Protein AF-A0A3D4P4Z3-F1 (afdb_monomer_lite)

Foldseek 3Di:
DDDDDDDDPVPPPDDDDDDDDDDPPDPPPPPPPPPPVQAPFAEEEQADDPVGDQVVVCVVCCVPQCVPVNGGYDYDVDLVCVDPVNVVNYNYYHYHDPPPDHD

Radius of gyration: 25.07 Å; chains: 1; bounding box: 40×59×71 Å

pLDDT: mean 77.58, std 20.08, range [39.75, 98.31]

Structure (mmCIF, N/CA/C/O backbone):
data_AF-A0A3D4P4Z3-F1
#
_entry.id   AF-A0A3D4P4Z3-F1
#
loop_
_atom_site.group_PDB
_atom_site.id
_atom_site.type_symbol
_atom_site.label_atom_id
_atom_site.label_alt_id
_atom_site.label_comp_id
_atom_site.label_asym_id
_atom_site.label_entity_id
_atom_site.label_seq_id
_atom_site.pdbx_PDB_ins_code
_atom_site.Cartn_x
_atom_site.Cartn_y
_atom_site.Cartn_z
_atom_site.occupancy
_atom_site.B_iso_or_equiv
_atom_site.auth_seq_id
_atom_site.auth_comp_id
_atom_site.auth_asym_id
_atom_site.auth_atom_id
_atom_site.pdbx_PDB_model_num
ATOM 1 N N . MET A 1 1 ? 9.304 45.162 57.310 1.00 39.75 1 MET A N 1
ATOM 2 C CA . MET A 1 1 ? 9.032 45.404 55.873 1.00 39.75 1 MET A CA 1
ATOM 3 C C . MET A 1 1 ? 8.511 44.101 55.272 1.00 39.75 1 MET A C 1
ATOM 5 O O . MET A 1 1 ? 9.240 43.120 55.312 1.00 39.75 1 MET A O 1
ATOM 9 N N . LYS A 1 2 ? 7.239 44.025 54.849 1.00 40.19 2 LYS A N 1
ATOM 10 C CA . LYS A 1 2 ? 6.624 42.785 54.327 1.00 40.19 2 LYS A CA 1
ATOM 11 C C . LYS A 1 2 ? 6.588 42.834 52.792 1.00 40.19 2 LYS A C 1
ATOM 13 O O . LYS A 1 2 ? 6.057 43.782 52.230 1.00 40.19 2 LYS A O 1
ATOM 18 N N . ASN A 1 3 ? 7.177 41.829 52.147 1.00 49.91 3 ASN A N 1
ATOM 19 C CA . ASN A 1 3 ? 7.231 41.639 50.692 1.00 49.91 3 ASN A CA 1
ATOM 20 C C . ASN A 1 3 ? 5.875 41.090 50.178 1.00 49.91 3 ASN A C 1
ATOM 22 O O . ASN A 1 3 ? 5.354 40.173 50.820 1.00 49.91 3 ASN A O 1
ATOM 26 N N . PRO A 1 4 ? 5.273 41.582 49.074 1.00 53.88 4 PRO A N 1
ATOM 27 C CA . PRO A 1 4 ? 4.018 41.021 48.572 1.00 53.88 4 PRO A CA 1
ATOM 28 C C . PRO A 1 4 ? 4.230 39.663 47.884 1.00 53.88 4 PRO A C 1
ATOM 30 O O . PRO A 1 4 ? 5.190 39.447 47.143 1.00 53.88 4 PRO A O 1
ATOM 33 N N . ALA A 1 5 ? 3.311 38.730 48.144 1.00 58.81 5 ALA A N 1
ATOM 34 C CA . ALA A 1 5 ? 3.350 37.368 47.627 1.00 58.81 5 ALA A CA 1
ATOM 35 C C . ALA A 1 5 ? 3.232 37.335 46.092 1.00 58.81 5 ALA A C 1
ATOM 37 O O . ALA A 1 5 ? 2.306 37.876 45.490 1.00 58.81 5 ALA A O 1
ATOM 38 N N . ARG A 1 6 ? 4.190 36.654 45.463 1.00 55.09 6 ARG A N 1
ATOM 39 C CA . ARG A 1 6 ? 4.317 36.465 44.016 1.00 55.09 6 ARG A CA 1
ATOM 40 C C . ARG A 1 6 ? 3.260 35.458 43.541 1.00 55.09 6 ARG A C 1
ATOM 42 O O . ARG A 1 6 ? 3.366 34.268 43.828 1.00 55.09 6 ARG A O 1
ATOM 49 N N . ILE A 1 7 ? 2.234 35.922 42.827 1.00 61.16 7 ILE A N 1
ATOM 50 C CA . ILE A 1 7 ? 1.176 35.063 42.271 1.00 61.16 7 ILE A CA 1
ATOM 51 C C . ILE A 1 7 ? 1.787 34.126 41.218 1.00 61.16 7 ILE A C 1
ATOM 53 O O . ILE A 1 7 ? 2.203 34.548 40.139 1.00 61.16 7 ILE A O 1
ATOM 57 N N . SER A 1 8 ? 1.857 32.835 41.545 1.00 59.38 8 SER A N 1
ATOM 58 C CA . SER A 1 8 ? 2.313 31.785 40.634 1.00 59.38 8 SER A CA 1
ATOM 59 C C . SER A 1 8 ? 1.166 31.340 39.727 1.00 59.38 8 SER A C 1
ATOM 61 O O . SER A 1 8 ? 0.145 30.829 40.190 1.00 59.38 8 SER A O 1
ATOM 63 N N . ARG A 1 9 ? 1.361 31.473 38.409 1.00 57.38 9 ARG A N 1
ATOM 64 C CA . ARG A 1 9 ? 0.414 31.103 37.335 1.00 57.38 9 ARG A CA 1
ATOM 65 C C . ARG A 1 9 ? 0.058 29.604 37.284 1.00 57.38 9 ARG A C 1
ATOM 67 O O . ARG A 1 9 ? -0.744 29.191 36.457 1.00 57.38 9 ARG A O 1
ATOM 74 N N . ARG A 1 10 ? 0.628 28.781 38.170 1.00 52.38 10 ARG A N 1
ATOM 75 C CA . ARG A 1 10 ? 0.448 27.321 38.215 1.00 52.38 10 ARG A CA 1
ATOM 76 C C . ARG A 1 10 ? -0.803 26.864 38.991 1.00 52.38 10 ARG A C 1
ATOM 78 O O . ARG A 1 10 ? -1.139 25.689 38.942 1.00 52.38 10 ARG A O 1
ATOM 85 N N . SER A 1 11 ? -1.517 27.763 39.675 1.00 49.19 11 SER A N 1
ATOM 86 C CA . SER A 1 11 ? -2.702 27.399 40.480 1.00 49.19 11 SER A CA 1
ATOM 87 C C . SER A 1 11 ? -4.036 27.401 39.703 1.00 49.19 11 SER A C 1
ATOM 89 O O . SER A 1 11 ? -5.041 26.892 40.191 1.00 49.19 11 SER A O 1
ATOM 91 N N . ALA A 1 12 ? -4.076 27.933 38.476 1.00 52.34 12 ALA A N 1
ATOM 92 C CA . ALA A 1 12 ? -5.339 28.205 37.777 1.00 52.34 12 ALA A CA 1
ATOM 93 C C . ALA A 1 12 ? -5.975 27.010 37.027 1.00 52.34 12 ALA A C 1
ATOM 95 O O . ALA A 1 12 ? -7.076 27.155 36.512 1.00 52.34 12 ALA A O 1
ATOM 96 N N . VAL A 1 13 ? -5.343 25.828 36.962 1.00 54.53 13 VAL A N 1
ATOM 97 C CA . VAL A 1 13 ? -5.810 24.726 36.078 1.00 54.53 13 VAL A CA 1
ATOM 98 C C . VAL A 1 13 ? -6.382 23.516 36.838 1.00 54.53 13 VAL A C 1
ATOM 100 O O . VAL A 1 13 ? -6.615 22.466 36.254 1.00 54.53 13 VAL A O 1
ATOM 103 N N . ARG A 1 14 ? -6.670 23.614 38.146 1.00 50.91 14 ARG A N 1
ATOM 104 C CA . ARG A 1 14 ? -7.157 22.444 38.917 1.00 50.91 14 ARG A CA 1
ATOM 105 C C . ARG A 1 14 ? -8.666 22.384 39.189 1.00 50.91 14 ARG A C 1
ATOM 107 O O . ARG A 1 14 ? -9.096 21.487 39.906 1.00 50.91 14 ARG A O 1
ATOM 114 N N . ARG A 1 15 ? -9.505 23.276 38.655 1.00 52.03 15 ARG A N 1
ATOM 115 C CA . ARG A 1 15 ? -10.954 23.221 38.936 1.00 52.03 15 ARG A CA 1
ATOM 116 C C . ARG A 1 15 ? -11.822 23.667 37.764 1.00 52.03 15 ARG A C 1
ATOM 118 O O . ARG A 1 15 ? -12.295 24.794 37.754 1.00 52.03 15 ARG A O 1
ATOM 125 N N . ILE A 1 16 ? -12.097 22.746 36.843 1.00 58.41 16 ILE A N 1
ATOM 126 C CA . ILE A 1 16 ? -13.389 22.695 36.145 1.00 58.41 16 ILE A CA 1
ATOM 127 C C . ILE A 1 16 ? -13.861 21.244 36.243 1.00 58.41 16 ILE A C 1
ATOM 129 O O . ILE A 1 16 ? -13.370 20.358 35.549 1.00 58.41 16 ILE A O 1
ATOM 133 N N . GLY A 1 17 ? -14.720 21.006 37.231 1.00 49.19 17 GLY A N 1
ATOM 134 C CA . GLY A 1 17 ? -15.353 19.724 37.493 1.00 49.19 17 GLY A CA 1
ATOM 135 C C . GLY A 1 17 ? -16.645 19.555 36.695 1.00 49.19 17 GLY A C 1
ATOM 136 O O . GLY A 1 17 ? -17.411 20.497 36.531 1.00 49.19 17 GLY A O 1
ATOM 137 N N . SER A 1 18 ? -16.852 18.327 36.221 1.00 60.16 18 SER A N 1
ATOM 138 C CA . SER A 1 18 ? -18.062 17.518 36.432 1.00 60.16 18 SER A CA 1
ATOM 139 C C . SER A 1 18 ? -19.408 18.243 36.599 1.00 60.16 18 SER A C 1
ATOM 141 O O . SER A 1 18 ? -19.781 18.538 37.732 1.00 60.16 18 SER A O 1
ATOM 143 N N . ILE A 1 19 ? -20.185 18.371 35.511 1.00 59.47 19 ILE A N 1
ATOM 144 C CA . ILE A 1 19 ? -21.665 18.351 35.502 1.00 59.47 19 ILE A CA 1
ATOM 145 C C . ILE A 1 19 ? -22.131 17.758 34.156 1.00 59.47 19 ILE A C 1
ATOM 147 O O . ILE A 1 19 ? -21.743 18.268 33.110 1.00 59.47 19 ILE A O 1
ATOM 151 N N . GLY A 1 20 ? -22.968 16.710 34.176 1.00 46.00 20 GLY A N 1
ATOM 152 C CA . GLY A 1 20 ? -23.732 16.265 32.998 1.00 46.00 20 GLY A CA 1
ATOM 153 C C . GLY A 1 20 ? -23.992 14.758 32.926 1.00 46.00 20 GLY A C 1
ATOM 154 O O . GLY A 1 20 ? -23.292 14.041 32.221 1.00 46.00 20 GLY A O 1
ATOM 155 N N . ALA A 1 21 ? -24.997 14.278 33.660 1.00 53.09 21 ALA A N 1
ATOM 156 C CA . ALA A 1 21 ? -25.510 12.914 33.575 1.00 53.09 21 ALA A CA 1
ATOM 157 C C . ALA A 1 21 ? -26.319 12.675 32.280 1.00 53.09 21 ALA A C 1
ATOM 159 O O . ALA A 1 21 ? -26.925 13.595 31.744 1.00 53.09 21 ALA A O 1
ATOM 160 N N . ALA A 1 22 ? -26.387 11.403 31.873 1.00 50.53 22 ALA A N 1
ATOM 161 C CA . ALA A 1 22 ? -27.382 10.811 30.972 1.00 50.53 22 ALA A CA 1
ATOM 162 C C . ALA A 1 22 ? -27.393 11.268 29.499 1.00 50.53 22 ALA A C 1
ATOM 164 O O . ALA A 1 22 ? -28.196 12.085 29.065 1.00 50.53 22 ALA A O 1
ATOM 165 N N . SER A 1 23 ? -26.603 10.572 28.682 1.00 48.38 23 SER A N 1
ATOM 166 C CA . SER A 1 23 ? -27.037 10.119 27.355 1.00 48.38 23 SER A CA 1
ATOM 167 C C . SER A 1 23 ? -26.302 8.824 27.031 1.00 48.38 23 SER A C 1
ATOM 169 O O . SER A 1 23 ? -25.340 8.798 26.275 1.00 48.38 23 SER A O 1
ATOM 171 N N . ALA A 1 24 ? -26.768 7.724 27.622 1.00 51.56 24 ALA A N 1
ATOM 172 C CA . ALA A 1 24 ? -26.516 6.382 27.107 1.00 51.56 24 ALA A CA 1
ATOM 173 C C . ALA A 1 24 ? -27.375 6.133 25.847 1.00 51.56 24 ALA A C 1
ATOM 175 O O . ALA A 1 24 ? -28.069 5.126 25.748 1.00 51.56 24 ALA A O 1
ATOM 176 N N . LEU A 1 25 ? -27.360 7.067 24.888 1.00 49.50 25 LEU A N 1
ATOM 177 C CA . LEU A 1 25 ? -27.766 6.767 23.523 1.00 49.50 25 LEU A CA 1
ATOM 178 C C . LEU A 1 25 ? -26.511 6.257 22.841 1.00 49.50 25 LEU A C 1
ATOM 180 O O . LEU A 1 25 ? -25.603 7.030 22.538 1.00 49.50 25 LEU A O 1
ATOM 184 N N . GLY A 1 26 ? -26.456 4.936 22.681 1.00 49.22 26 GLY A N 1
ATOM 185 C CA . GLY A 1 26 ? -25.424 4.269 21.916 1.00 49.22 26 GLY A CA 1
ATOM 186 C C . GLY A 1 26 ? -25.166 5.038 20.631 1.00 49.22 26 GLY A C 1
ATOM 187 O O . GLY A 1 26 ? -26.039 5.158 19.771 1.00 49.22 26 GLY A O 1
ATOM 188 N N . THR A 1 27 ? -23.950 5.555 20.501 1.00 49.88 27 THR A N 1
ATOM 189 C CA . THR A 1 27 ? -23.370 5.799 19.196 1.00 49.88 27 THR A CA 1
ATOM 190 C C . THR A 1 27 ? -23.319 4.439 18.521 1.00 49.88 27 THR A C 1
ATOM 192 O O . THR A 1 27 ? -22.395 3.650 18.710 1.00 49.88 27 THR A O 1
ATOM 195 N N . ILE A 1 28 ? -24.379 4.134 17.771 1.00 56.06 28 ILE A N 1
ATOM 196 C CA . ILE A 1 28 ? -24.359 3.127 16.726 1.00 56.06 28 ILE A CA 1
ATOM 197 C C . ILE A 1 28 ? -23.275 3.620 15.773 1.00 56.06 28 ILE A C 1
ATOM 199 O O . ILE A 1 28 ? -23.522 4.421 14.874 1.00 56.06 28 ILE A O 1
ATOM 203 N N . LEU A 1 29 ? -22.034 3.196 16.019 1.00 57.88 29 LEU A N 1
ATOM 204 C CA . LEU A 1 29 ? -21.044 3.122 14.964 1.00 57.88 29 LEU A CA 1
ATOM 205 C C . LEU A 1 29 ? -21.750 2.344 13.852 1.00 57.88 29 LEU A C 1
ATOM 207 O O . LEU A 1 29 ? -22.273 1.265 14.151 1.00 57.88 29 LEU A O 1
ATOM 211 N N . PRO A 1 30 ? -21.858 2.877 12.622 1.00 49.59 30 PRO A N 1
ATOM 212 C CA . PRO A 1 30 ? -22.459 2.119 11.542 1.00 49.5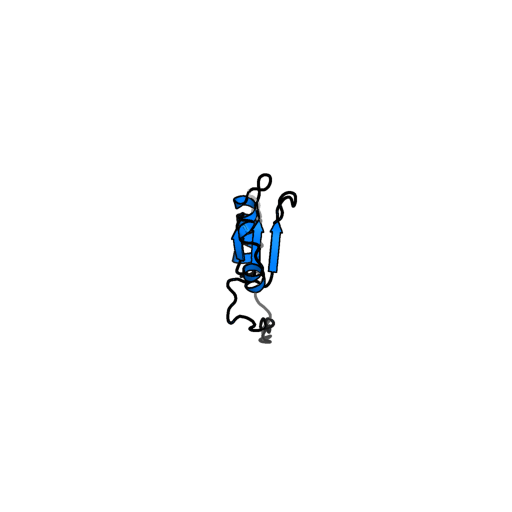9 30 PRO A CA 1
ATOM 213 C C . PRO A 1 30 ? -21.736 0.779 11.504 1.00 49.59 30 PRO A C 1
ATOM 215 O O . PRO A 1 30 ? -20.513 0.723 11.345 1.00 49.59 30 PRO A O 1
ATOM 218 N N . SER A 1 31 ? -22.486 -0.293 11.752 1.00 54.56 31 SER A N 1
ATOM 219 C CA . SER A 1 31 ? -21.990 -1.649 11.644 1.00 54.56 31 SER A CA 1
ATOM 220 C C . SER A 1 31 ? -21.522 -1.794 10.206 1.00 54.56 31 SER A C 1
ATOM 222 O O . SER A 1 31 ? -22.309 -1.828 9.260 1.00 54.56 31 SER A O 1
ATOM 224 N N . ARG A 1 32 ? -20.197 -1.750 10.031 1.00 60.69 32 ARG A N 1
ATOM 225 C CA . ARG A 1 32 ? -19.541 -1.894 8.736 1.00 60.69 32 ARG A CA 1
ATOM 226 C C . ARG A 1 32 ? -20.110 -3.181 8.140 1.00 60.69 32 ARG A C 1
ATOM 228 O O . ARG A 1 32 ? -19.995 -4.215 8.800 1.00 60.69 32 ARG A O 1
ATOM 235 N N . PRO A 1 33 ? -20.760 -3.138 6.960 1.00 52.50 33 PRO A N 1
ATOM 236 C CA . PRO A 1 33 ? -21.427 -4.312 6.427 1.00 52.50 33 PRO A CA 1
ATOM 237 C C . PRO A 1 33 ? -20.407 -5.440 6.392 1.00 52.50 33 PRO A C 1
ATOM 239 O O . PRO A 1 33 ? -19.289 -5.249 5.890 1.00 52.50 33 PRO A O 1
ATOM 242 N N . ALA A 1 34 ? -20.783 -6.572 6.985 1.00 54.66 34 ALA A N 1
ATOM 243 C CA . ALA A 1 34 ? -19.983 -7.781 7.099 1.00 54.66 34 ALA A CA 1
ATOM 244 C C . ALA A 1 34 ? -19.811 -8.447 5.724 1.00 54.66 34 ALA A C 1
ATOM 246 O O . ALA A 1 34 ? -20.135 -9.605 5.515 1.00 54.66 34 ALA A O 1
ATOM 247 N N . ALA A 1 35 ? -19.268 -7.717 4.758 1.00 55.88 35 ALA A N 1
ATOM 248 C CA . ALA A 1 35 ? -18.633 -8.296 3.594 1.00 55.88 35 A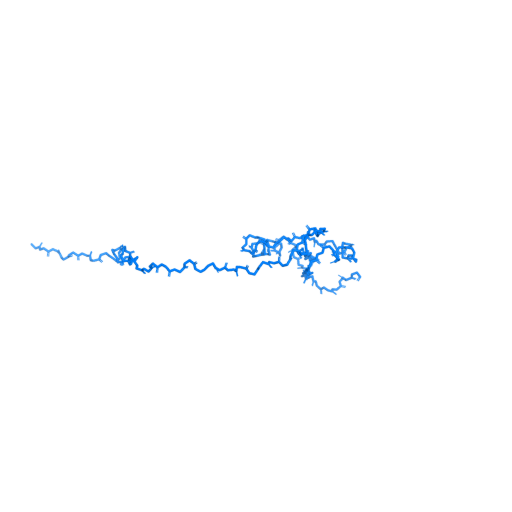LA A CA 1
ATOM 249 C C . ALA A 1 35 ? -17.181 -8.594 3.998 1.00 55.88 35 ALA A C 1
ATOM 251 O O . ALA A 1 35 ? -16.263 -7.868 3.629 1.00 55.88 35 ALA A O 1
ATOM 252 N N . ALA A 1 36 ? -16.957 -9.568 4.875 1.00 53.28 36 ALA A N 1
ATOM 253 C CA . ALA A 1 36 ? -15.613 -9.863 5.388 1.00 53.28 36 ALA A CA 1
ATOM 254 C C . ALA A 1 36 ? -15.264 -11.353 5.383 1.00 53.28 36 ALA A C 1
ATOM 256 O O . ALA A 1 36 ? -14.140 -11.711 5.718 1.00 53.28 36 ALA A O 1
ATOM 257 N N . ALA A 1 37 ? -16.173 -12.225 4.949 1.00 51.59 37 ALA A N 1
ATOM 258 C CA . ALA A 1 37 ? -15.819 -13.615 4.715 1.00 51.59 37 ALA A CA 1
ATOM 259 C C . ALA A 1 37 ? -14.969 -13.700 3.430 1.00 51.59 37 ALA A C 1
ATOM 261 O O . ALA A 1 37 ? -15.505 -13.681 2.325 1.00 51.59 37 ALA A O 1
ATOM 262 N N . GLY A 1 38 ? -13.637 -13.710 3.584 1.00 60.91 38 GLY A N 1
ATOM 263 C CA . GLY A 1 38 ? -12.672 -14.004 2.513 1.00 60.91 38 GLY A CA 1
ATOM 264 C C . GLY A 1 38 ? -11.734 -12.873 2.062 1.00 60.91 38 GLY A C 1
ATOM 265 O O . GLY A 1 38 ? -10.969 -13.085 1.124 1.00 60.91 38 GLY A O 1
ATOM 266 N N . ARG A 1 39 ? -11.750 -11.683 2.682 1.00 70.88 39 ARG A N 1
ATOM 267 C CA . ARG A 1 39 ? -10.826 -10.582 2.318 1.00 70.88 39 ARG A CA 1
ATOM 268 C C . ARG A 1 39 ? -9.523 -10.648 3.113 1.00 70.88 39 ARG A C 1
ATOM 270 O O . ARG A 1 39 ? -9.556 -10.928 4.306 1.00 70.88 39 ARG A O 1
ATOM 277 N N . LYS A 1 40 ? -8.390 -10.376 2.450 1.00 75.62 40 LYS A N 1
ATOM 278 C CA . LYS A 1 40 ? -7.046 -10.445 3.061 1.00 75.62 40 LYS A CA 1
ATOM 279 C C . LYS A 1 40 ? -6.741 -9.227 3.936 1.00 75.62 40 LYS A C 1
ATOM 281 O O . LYS A 1 40 ? -6.212 -9.385 5.029 1.00 75.62 40 LYS A O 1
ATOM 286 N N . SER A 1 41 ? -7.083 -8.031 3.464 1.00 84.50 41 SER A N 1
ATOM 287 C CA . SER A 1 41 ? -7.062 -6.789 4.241 1.00 84.50 41 SER A CA 1
ATOM 288 C C . SER A 1 41 ? -8.015 -5.763 3.613 1.00 84.50 41 SER A C 1
ATOM 290 O O . SER A 1 41 ? -8.591 -5.993 2.544 1.00 84.50 41 SER A O 1
ATOM 292 N N . ASP A 1 42 ? -8.249 -4.641 4.288 1.00 92.44 42 ASP A N 1
ATOM 293 C CA . ASP A 1 42 ? -9.162 -3.605 3.812 1.00 92.44 42 ASP A CA 1
ATOM 294 C C . ASP A 1 42 ? -8.584 -2.843 2.617 1.00 92.44 42 ASP A C 1
ATOM 296 O O . ASP A 1 42 ? -9.332 -2.525 1.688 1.00 92.44 42 ASP A O 1
ATOM 300 N N . ALA A 1 43 ? -7.275 -2.581 2.622 1.00 96.56 43 ALA A N 1
ATOM 301 C CA . ALA A 1 43 ? -6.596 -1.824 1.579 1.00 96.56 43 ALA A CA 1
ATOM 302 C C . ALA A 1 43 ? -5.321 -2.511 1.076 1.00 96.56 43 ALA A C 1
ATOM 304 O O . ALA A 1 43 ? -4.520 -3.026 1.853 1.00 96.56 43 ALA A O 1
ATOM 305 N N . PHE A 1 44 ? -5.102 -2.447 -0.233 1.00 97.31 44 PHE A N 1
ATOM 306 C CA . PHE A 1 44 ? -3.836 -2.781 -0.872 1.00 97.31 44 PHE A CA 1
ATOM 307 C C . PHE A 1 44 ? -3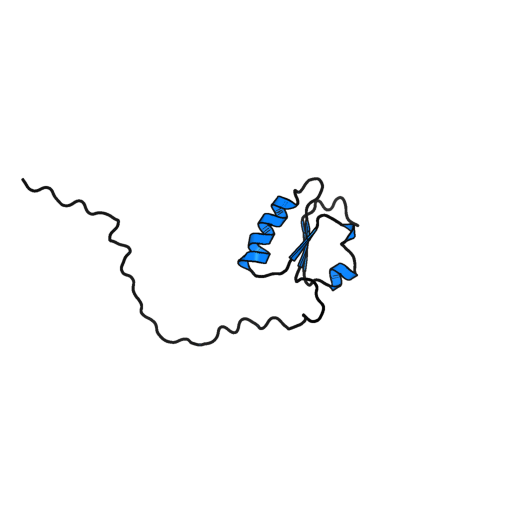.120 -1.481 -1.236 1.00 97.31 44 PHE A C 1
ATOM 309 O O . PHE A 1 44 ? -3.655 -0.670 -1.991 1.00 97.31 44 PHE A O 1
ATOM 316 N N . ALA A 1 45 ? -1.938 -1.265 -0.669 1.00 96.81 45 ALA A N 1
ATOM 317 C CA . ALA A 1 45 ? -1.131 -0.073 -0.869 1.00 96.81 45 ALA A CA 1
ATOM 318 C C . ALA A 1 45 ? 0.123 -0.429 -1.673 1.00 96.81 45 ALA A C 1
ATOM 320 O O . ALA A 1 45 ? 1.105 -0.921 -1.112 1.00 96.81 45 ALA A O 1
ATOM 321 N N . LEU A 1 46 ? 0.067 -0.165 -2.980 1.00 95.50 46 LEU A N 1
ATOM 322 C CA . LEU A 1 46 ? 1.233 -0.193 -3.855 1.00 95.50 46 LEU A CA 1
ATOM 323 C C . LEU A 1 46 ? 1.885 1.190 -3.784 1.00 95.50 46 LEU A C 1
ATOM 325 O O . LEU A 1 46 ? 1.351 2.178 -4.291 1.00 95.50 46 LEU A O 1
ATOM 329 N N . VAL A 1 47 ? 2.981 1.274 -3.040 1.00 95.69 47 VAL A N 1
ATOM 330 C CA . VAL A 1 47 ? 3.626 2.542 -2.697 1.00 95.69 47 VAL A CA 1
ATOM 331 C C . VAL A 1 47 ? 5.127 2.437 -2.851 1.00 95.69 47 VAL A C 1
ATOM 333 O O . VAL A 1 47 ? 5.712 1.385 -2.610 1.00 95.69 47 VAL A O 1
ATOM 336 N N . GLY A 1 48 ? 5.750 3.563 -3.164 1.00 92.94 48 GLY A N 1
ATOM 337 C CA . GLY A 1 48 ? 7.184 3.625 -3.376 1.00 92.94 48 GLY A CA 1
ATOM 338 C C . GLY A 1 48 ? 7.596 3.141 -4.764 1.00 92.94 48 GLY A C 1
ATOM 339 O O . GLY A 1 48 ? 6.907 2.361 -5.416 1.00 92.94 48 GLY A O 1
ATOM 340 N N . ASP A 1 49 ? 8.729 3.662 -5.213 1.00 90.50 49 ASP A N 1
ATOM 341 C CA . ASP A 1 49 ? 9.368 3.379 -6.495 1.00 90.50 49 ASP A CA 1
ATOM 342 C C . ASP A 1 49 ? 10.814 3.922 -6.448 1.00 90.50 49 ASP A C 1
ATOM 344 O O . ASP A 1 49 ? 11.389 4.118 -5.375 1.00 90.50 49 ASP A O 1
ATOM 348 N N . ARG A 1 50 ? 11.427 4.176 -7.608 1.00 89.44 50 ARG A N 1
ATOM 349 C CA . ARG A 1 50 ? 12.780 4.741 -7.706 1.00 89.44 50 ARG A CA 1
ATOM 350 C C . ARG A 1 50 ? 12.904 6.165 -7.133 1.00 89.44 50 ARG A C 1
ATOM 352 O O . ARG A 1 50 ? 13.998 6.553 -6.726 1.00 89.44 50 ARG A O 1
ATOM 359 N N . PHE A 1 51 ? 11.831 6.945 -7.133 1.00 91.38 51 PHE A N 1
ATOM 360 C CA . PHE A 1 51 ? 11.780 8.343 -6.699 1.00 91.38 51 PHE A CA 1
ATOM 361 C C . PHE A 1 51 ? 11.115 8.520 -5.328 1.00 91.38 51 PHE A C 1
ATOM 363 O O . PHE A 1 51 ? 11.407 9.483 -4.619 1.00 91.38 51 PHE A O 1
ATOM 370 N N . HIS A 1 52 ? 10.259 7.585 -4.927 1.00 91.62 52 HIS A N 1
ATOM 371 C CA . HIS A 1 52 ? 9.476 7.635 -3.703 1.00 91.62 52 HIS A CA 1
ATOM 372 C C . HIS A 1 52 ? 9.917 6.537 -2.733 1.00 91.62 52 HIS A C 1
ATOM 374 O O . HIS A 1 52 ? 9.780 5.345 -2.999 1.00 91.62 52 HIS A O 1
ATOM 380 N N . ASN A 1 53 ? 10.421 6.931 -1.562 1.00 94.25 53 ASN A N 1
ATOM 381 C CA . ASN A 1 53 ? 10.879 5.974 -0.559 1.00 94.25 53 ASN A CA 1
ATOM 382 C C . ASN A 1 53 ? 9.691 5.232 0.087 1.00 94.25 53 ASN A C 1
ATOM 384 O O . ASN A 1 53 ? 8.851 5.840 0.759 1.00 94.25 53 ASN A O 1
ATOM 388 N N . PHE A 1 54 ? 9.679 3.907 -0.075 1.00 95.75 54 PHE A N 1
ATOM 389 C CA . PHE A 1 54 ? 8.684 3.001 0.499 1.00 95.75 54 PHE A CA 1
ATOM 390 C C . PHE A 1 54 ? 8.496 3.185 2.011 1.00 95.75 54 PHE A C 1
ATOM 392 O O . PHE A 1 54 ? 7.364 3.316 2.479 1.00 95.75 54 PHE A O 1
ATOM 399 N N . ASP A 1 55 ? 9.581 3.222 2.787 1.00 97.31 55 ASP A N 1
ATOM 400 C CA . ASP A 1 55 ? 9.510 3.222 4.250 1.00 97.31 55 ASP A CA 1
ATOM 401 C C . ASP A 1 55 ? 8.931 4.518 4.803 1.00 97.31 55 ASP A C 1
ATOM 403 O O . ASP A 1 55 ? 8.178 4.490 5.781 1.00 97.31 55 ASP A O 1
ATOM 407 N N . TYR A 1 56 ? 9.224 5.650 4.162 1.00 96.00 56 TYR A N 1
ATOM 408 C CA . TYR A 1 56 ? 8.635 6.932 4.536 1.00 96.00 56 TYR A CA 1
ATOM 409 C C . TYR A 1 56 ? 7.110 6.907 4.357 1.00 96.00 56 TYR A C 1
ATOM 411 O O . TYR A 1 56 ? 6.367 7.195 5.301 1.00 96.00 56 TYR A O 1
ATOM 419 N N . ILE A 1 57 ? 6.640 6.484 3.178 1.00 96.88 57 ILE A N 1
ATOM 420 C CA . ILE A 1 57 ? 5.207 6.417 2.861 1.00 96.88 57 ILE A CA 1
ATOM 421 C C . ILE A 1 57 ? 4.500 5.411 3.773 1.00 96.88 57 ILE A C 1
ATOM 423 O O . ILE A 1 57 ? 3.484 5.730 4.396 1.00 96.88 57 ILE A O 1
ATOM 427 N N . ARG A 1 58 ? 5.064 4.207 3.909 1.00 97.75 58 ARG A N 1
ATOM 428 C CA . ARG A 1 58 ? 4.539 3.158 4.786 1.00 97.75 58 ARG A CA 1
ATOM 429 C C . ARG A 1 58 ? 4.454 3.632 6.232 1.00 97.75 58 ARG A C 1
ATOM 431 O O . ARG A 1 58 ? 3.447 3.373 6.879 1.00 97.75 58 ARG A O 1
ATOM 438 N N . THR A 1 59 ? 5.462 4.334 6.748 1.00 98.31 59 THR A N 1
ATOM 439 C CA . THR A 1 59 ? 5.460 4.829 8.135 1.00 98.31 59 THR A CA 1
ATOM 440 C C . THR A 1 59 ? 4.322 5.818 8.377 1.00 98.31 59 THR A C 1
ATOM 442 O O . THR A 1 59 ? 3.582 5.675 9.357 1.00 98.31 59 THR A O 1
ATOM 445 N N . ALA A 1 60 ? 4.142 6.786 7.474 1.00 97.50 60 ALA A N 1
ATOM 446 C CA . ALA A 1 60 ? 3.077 7.780 7.576 1.00 97.50 60 ALA A CA 1
ATOM 447 C C . ALA A 1 60 ? 1.684 7.133 7.493 1.00 97.50 60 ALA A C 1
ATOM 449 O O . ALA A 1 60 ? 0.848 7.343 8.374 1.00 97.50 60 ALA A O 1
ATOM 450 N N . LEU A 1 61 ? 1.456 6.278 6.490 1.00 97.75 61 LEU A N 1
ATOM 451 C CA . LEU A 1 61 ? 0.178 5.587 6.306 1.00 97.75 61 LEU A CA 1
ATOM 452 C C . LEU A 1 61 ? -0.108 4.570 7.413 1.00 97.75 61 LEU A C 1
ATOM 454 O O . LEU A 1 61 ? -1.248 4.422 7.838 1.00 97.75 61 LEU A O 1
ATOM 458 N N . HIS A 1 62 ? 0.908 3.888 7.938 1.00 97.81 62 HIS A N 1
ATOM 459 C CA . HIS A 1 62 ? 0.728 2.979 9.065 1.00 97.81 62 HIS A CA 1
ATOM 460 C C . HIS A 1 62 ? 0.267 3.734 10.318 1.00 97.81 62 HIS A C 1
ATOM 462 O O . HIS A 1 62 ? -0.514 3.210 11.115 1.00 97.81 62 HIS A O 1
ATOM 468 N N . ARG A 1 63 ? 0.731 4.968 10.540 1.00 97.94 63 ARG A N 1
ATOM 469 C CA . ARG A 1 63 ? 0.262 5.763 11.678 1.00 97.94 63 ARG A CA 1
ATOM 470 C C . ARG A 1 63 ? -1.226 6.100 11.546 1.00 97.94 63 ARG A C 1
ATOM 472 O O . ARG A 1 63 ? -1.977 5.831 12.477 1.00 97.94 63 ARG A O 1
ATOM 479 N N . THR A 1 64 ? -1.641 6.631 10.404 1.00 97.38 64 THR A N 1
ATOM 480 C CA . THR A 1 64 ? -2.998 7.164 10.212 1.00 97.38 64 THR A CA 1
ATOM 481 C C . THR A 1 64 ? -4.027 6.075 9.895 1.00 97.38 64 THR A C 1
ATOM 483 O O . THR A 1 64 ? -5.094 6.007 10.506 1.00 97.38 64 THR A O 1
ATOM 486 N N . LEU A 1 65 ? -3.709 5.172 8.966 1.00 96.62 65 LEU A N 1
ATOM 487 C CA . LEU A 1 65 ? -4.627 4.125 8.519 1.00 96.62 65 LEU A CA 1
ATOM 488 C C . LEU A 1 65 ? -4.660 2.952 9.498 1.00 96.62 65 LEU A C 1
ATOM 490 O O . LEU A 1 65 ? -5.727 2.525 9.922 1.00 96.62 65 LEU A O 1
ATOM 494 N N . VAL A 1 66 ? -3.494 2.457 9.915 1.00 96.31 66 VAL A N 1
ATOM 495 C CA . VAL A 1 66 ? -3.442 1.255 10.760 1.00 96.31 66 VAL A CA 1
ATOM 496 C C . VAL A 1 66 ? -3.651 1.604 12.234 1.00 96.31 66 VAL A C 1
ATOM 498 O O . VAL A 1 66 ? -4.582 1.096 12.852 1.00 96.31 66 VAL A O 1
ATOM 501 N N . LYS A 1 67 ? -2.815 2.475 12.820 1.00 96.69 67 LYS A N 1
ATOM 502 C CA . LYS A 1 67 ? -2.867 2.750 14.271 1.00 96.69 67 LYS A CA 1
ATOM 503 C C . LYS A 1 67 ? -4.066 3.602 14.689 1.00 96.69 67 LYS A C 1
ATOM 505 O O . LYS A 1 67 ? -4.636 3.337 15.740 1.00 96.69 67 LYS A O 1
ATOM 510 N N . GLU A 1 68 ? -4.410 4.633 13.921 1.00 97.38 68 GLU A N 1
ATOM 511 C CA . GLU A 1 68 ? -5.432 5.611 14.329 1.00 97.38 68 GLU A CA 1
ATOM 512 C C . GLU A 1 68 ? -6.844 5.260 13.845 1.00 97.38 68 GLU A C 1
ATOM 514 O O . GLU A 1 68 ? -7.803 5.522 14.566 1.00 97.38 68 GLU A O 1
ATOM 519 N N . SER A 1 69 ? -6.990 4.635 12.671 1.00 94.56 69 SER A N 1
ATOM 520 C CA . SER A 1 69 ? -8.308 4.285 12.108 1.00 94.56 69 SER A CA 1
ATOM 521 C C . SER A 1 69 ? -8.602 2.784 12.018 1.00 94.56 69 SER A C 1
ATOM 523 O O . SER A 1 69 ? -9.710 2.406 11.638 1.00 94.56 69 SER A O 1
ATOM 525 N N . GLY A 1 70 ? -7.657 1.919 12.407 1.00 93.44 70 GLY A N 1
ATOM 526 C CA . GLY A 1 70 ? -7.865 0.468 12.466 1.00 93.44 70 GLY A CA 1
ATOM 527 C C . GLY A 1 70 ? -8.064 -0.200 11.102 1.00 93.44 70 GLY A C 1
ATOM 528 O O . GLY A 1 70 ? -8.583 -1.312 11.035 1.00 93.44 70 GLY A O 1
ATOM 529 N N . VAL A 1 71 ? -7.680 0.465 10.010 1.00 95.06 71 VAL A N 1
ATOM 530 C CA . VAL A 1 71 ? -7.738 -0.082 8.653 1.00 95.06 71 VAL A CA 1
ATOM 531 C C . VAL A 1 71 ? -6.598 -1.077 8.481 1.00 95.06 71 VAL A C 1
ATOM 533 O O . VAL A 1 71 ? -5.428 -0.744 8.668 1.00 95.06 71 VAL A O 1
ATOM 536 N N . SER A 1 72 ? -6.927 -2.304 8.085 1.00 95.88 72 SER A N 1
ATOM 537 C CA . SER A 1 72 ? -5.908 -3.288 7.719 1.00 95.88 72 SER A CA 1
ATOM 538 C C . SER A 1 72 ? -5.356 -2.976 6.323 1.00 95.88 72 SER A C 1
ATOM 540 O O . SER A 1 72 ? -6.118 -2.832 5.367 1.00 95.88 72 SER A O 1
ATOM 542 N N . VAL A 1 73 ? -4.032 -2.845 6.199 1.00 96.88 73 VAL A N 1
ATOM 543 C CA . VAL A 1 73 ? -3.375 -2.455 4.941 1.00 96.88 73 VAL A CA 1
ATOM 544 C C . VAL A 1 73 ? -2.247 -3.422 4.598 1.00 96.88 73 VAL A C 1
ATOM 546 O O . VAL A 1 73 ? -1.359 -3.667 5.414 1.00 96.88 73 VAL A O 1
ATOM 549 N N . THR A 1 74 ? -2.248 -3.929 3.369 1.00 97.12 74 THR A N 1
ATOM 550 C CA . THR A 1 74 ? -1.118 -4.650 2.774 1.00 97.12 74 THR A CA 1
ATOM 551 C C . THR A 1 74 ? -0.248 -3.662 1.999 1.00 97.12 74 THR A C 1
ATOM 553 O O . THR A 1 74 ? -0.675 -3.159 0.966 1.00 97.12 74 THR A O 1
ATOM 556 N N . PHE A 1 75 ? 0.961 -3.380 2.492 1.00 97.25 75 PHE A N 1
ATOM 557 C CA . PHE A 1 75 ? 1.929 -2.491 1.836 1.00 97.25 75 PHE A CA 1
ATOM 558 C C . PHE A 1 75 ? 2.908 -3.280 0.969 1.00 97.25 75 PHE A C 1
ATOM 560 O O . PHE A 1 75 ? 3.455 -4.282 1.429 1.00 97.25 75 PHE A O 1
ATOM 567 N N . THR A 1 76 ? 3.183 -2.800 -0.240 1.00 95.69 76 THR A N 1
ATOM 568 C CA . THR A 1 76 ? 4.214 -3.367 -1.117 1.00 95.69 76 THR A CA 1
ATOM 569 C C . THR A 1 76 ? 4.748 -2.316 -2.099 1.00 95.69 76 THR A C 1
ATOM 571 O O . THR A 1 76 ? 3.976 -1.450 -2.503 1.00 95.69 76 THR A O 1
ATOM 574 N N . PRO A 1 77 ? 6.032 -2.369 -2.495 1.00 93.25 77 PRO A N 1
ATOM 575 C CA . PRO A 1 77 ? 6.548 -1.657 -3.667 1.00 93.25 77 PRO A CA 1
ATOM 576 C C . PRO A 1 77 ? 6.505 -2.511 -4.950 1.00 93.25 77 PRO A C 1
ATOM 578 O O . PRO A 1 77 ? 6.828 -2.032 -6.032 1.00 93.25 77 PRO A O 1
ATOM 581 N N . ASP A 1 78 ? 6.151 -3.793 -4.841 1.00 92.88 78 ASP A N 1
ATOM 582 C CA . ASP A 1 78 ? 6.156 -4.739 -5.956 1.00 92.88 78 ASP A CA 1
ATOM 583 C C . ASP A 1 78 ? 4.880 -4.615 -6.803 1.00 92.88 78 ASP A C 1
ATOM 585 O O . ASP A 1 78 ? 3.803 -5.078 -6.409 1.00 92.88 78 ASP A O 1
ATOM 589 N N . TYR A 1 79 ? 5.011 -4.003 -7.983 1.00 90.88 79 TYR A N 1
ATOM 590 C CA . TYR A 1 79 ? 3.911 -3.806 -8.928 1.00 90.88 79 TYR A CA 1
ATOM 591 C C . TYR A 1 79 ? 3.391 -5.116 -9.530 1.00 90.88 79 TYR A C 1
ATOM 593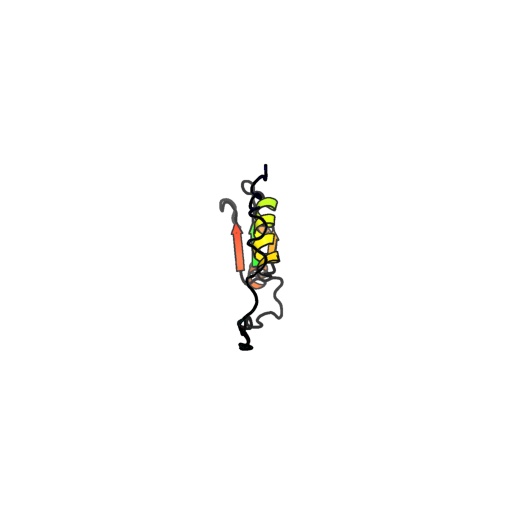 O O . TYR A 1 79 ? 2.247 -5.156 -9.981 1.00 90.88 79 TYR A O 1
ATOM 601 N N . THR A 1 80 ? 4.166 -6.207 -9.499 1.00 91.62 80 THR A N 1
ATOM 602 C CA . THR A 1 80 ? 3.711 -7.510 -10.016 1.00 91.62 80 THR A CA 1
ATOM 603 C C . THR A 1 80 ? 2.558 -8.082 -9.189 1.00 91.62 80 THR A C 1
ATOM 605 O O . THR A 1 80 ? 1.777 -8.902 -9.673 1.00 91.62 80 THR A O 1
ATOM 608 N N . LEU A 1 81 ? 2.382 -7.590 -7.958 1.00 93.31 81 LEU A N 1
ATOM 609 C CA . LEU A 1 81 ? 1.262 -7.939 -7.092 1.00 93.31 81 LEU A CA 1
ATOM 610 C C . LEU A 1 81 ? -0.027 -7.181 -7.436 1.00 93.31 81 LEU A C 1
ATOM 612 O O . LEU A 1 81 ? -1.078 -7.537 -6.893 1.00 93.31 81 LEU A O 1
ATOM 616 N N . LEU A 1 82 ? 0.003 -6.189 -8.336 1.00 92.62 82 LEU A N 1
ATOM 617 C CA . LEU A 1 82 ? -1.185 -5.485 -8.830 1.00 92.62 82 LEU A CA 1
ATOM 618 C C . LEU A 1 82 ? -1.960 -6.357 -9.831 1.00 92.62 82 LEU A C 1
ATOM 620 O O . LEU A 1 82 ? -2.033 -6.091 -11.025 1.00 92.62 82 LEU A O 1
ATOM 624 N N . THR A 1 83 ? -2.552 -7.435 -9.324 1.00 93.94 83 THR A N 1
ATOM 625 C CA . THR A 1 83 ? -3.314 -8.404 -10.116 1.00 93.94 83 THR A CA 1
ATOM 626 C C . THR A 1 83 ? -4.810 -8.279 -9.861 1.00 93.94 83 THR A C 1
ATOM 628 O O . THR A 1 83 ? -5.255 -7.747 -8.839 1.00 93.94 83 THR A O 1
ATOM 631 N N . ARG A 1 84 ? -5.620 -8.854 -10.756 1.00 94.56 84 ARG A N 1
ATOM 632 C CA . ARG A 1 84 ? -7.075 -8.949 -10.573 1.00 94.56 84 ARG A CA 1
ATOM 633 C C . ARG A 1 84 ? -7.455 -9.597 -9.240 1.00 94.56 84 ARG A C 1
ATOM 635 O O . ARG A 1 84 ? -8.404 -9.149 -8.597 1.00 94.56 84 ARG A O 1
ATOM 642 N N . ASP A 1 85 ? -6.739 -10.639 -8.835 1.00 94.38 85 ASP A N 1
ATOM 643 C CA . ASP A 1 85 ? -7.049 -11.384 -7.615 1.00 94.38 85 ASP A CA 1
ATOM 644 C C . ASP A 1 85 ? -6.654 -10.602 -6.366 1.00 94.38 85 ASP A C 1
ATOM 646 O O . ASP A 1 85 ? -7.425 -10.556 -5.404 1.00 94.38 85 ASP A O 1
ATOM 650 N N . THR A 1 86 ? -5.520 -9.894 -6.407 1.00 93.94 86 THR A N 1
ATOM 651 C CA . THR A 1 86 ? -5.158 -8.939 -5.358 1.00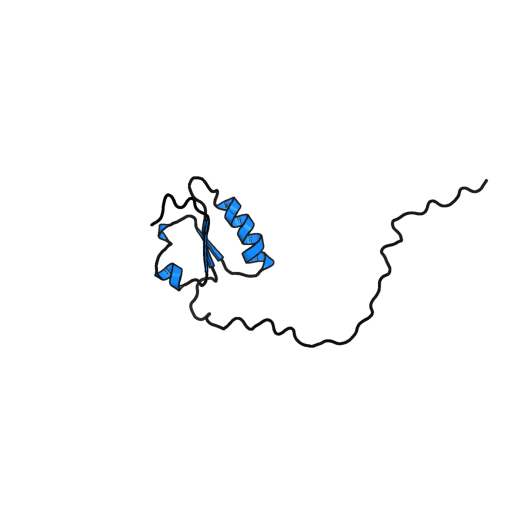 93.94 86 THR A CA 1
ATOM 652 C C . THR A 1 86 ? -6.229 -7.862 -5.233 1.00 93.94 86 THR A C 1
ATOM 654 O O . THR A 1 86 ? -6.729 -7.633 -4.137 1.00 93.94 86 THR A O 1
ATOM 657 N N . LEU A 1 87 ? -6.660 -7.248 -6.334 1.00 93.88 87 LEU A N 1
ATOM 658 C CA . LEU A 1 87 ? -7.674 -6.192 -6.296 1.00 93.88 87 LEU A CA 1
ATOM 659 C C . LEU A 1 87 ? -9.029 -6.690 -5.775 1.00 93.88 87 LEU A C 1
ATOM 661 O O . LEU A 1 87 ? -9.657 -6.006 -4.977 1.00 93.88 87 LEU A O 1
ATOM 665 N N . LYS A 1 88 ? -9.464 -7.904 -6.142 1.00 94.06 88 LYS A N 1
ATOM 666 C CA . LYS A 1 88 ? -10.694 -8.514 -5.598 1.00 94.06 88 LYS A CA 1
ATOM 667 C C . LYS A 1 88 ? -10.624 -8.780 -4.092 1.00 94.06 88 LYS A C 1
ATOM 669 O O . LYS A 1 88 ? -11.655 -8.754 -3.418 1.00 94.06 88 LYS A O 1
ATOM 674 N N . ALA A 1 89 ? -9.431 -9.068 -3.571 1.00 94.00 89 ALA A N 1
ATOM 675 C CA . ALA A 1 89 ? -9.222 -9.392 -2.162 1.00 94.00 89 ALA A CA 1
ATOM 676 C C . ALA A 1 89 ? -9.230 -8.164 -1.232 1.00 94.00 89 ALA A C 1
ATOM 678 O O . ALA A 1 89 ? -9.257 -8.350 -0.012 1.00 94.00 89 ALA A O 1
ATOM 679 N N . HIS A 1 90 ? -9.231 -6.946 -1.786 1.00 95.06 90 HIS A N 1
ATOM 680 C CA . HIS A 1 90 ? -9.139 -5.683 -1.050 1.00 95.06 90 HIS A CA 1
ATOM 681 C C . HIS A 1 90 ? -10.283 -4.735 -1.438 1.00 95.06 90 HIS A C 1
ATOM 683 O O . HIS A 1 90 ? -10.862 -4.834 -2.515 1.00 95.06 90 HIS A O 1
ATOM 689 N N . ARG A 1 91 ? -10.661 -3.818 -0.540 1.00 93.44 91 ARG A N 1
ATOM 690 C CA . ARG A 1 91 ? -11.766 -2.862 -0.777 1.00 93.44 91 ARG A CA 1
ATOM 691 C C . ARG A 1 91 ? -11.278 -1.526 -1.320 1.00 93.44 91 ARG A C 1
ATOM 693 O O . ARG A 1 91 ? -12.066 -0.783 -1.895 1.00 93.44 91 ARG A O 1
ATOM 700 N N . LEU A 1 92 ? -10.012 -1.217 -1.075 1.00 95.31 92 LEU A N 1
ATOM 701 C CA . LEU A 1 92 ? -9.369 0.034 -1.432 1.00 95.31 92 LEU A CA 1
ATOM 702 C C . LEU A 1 92 ? -8.008 -0.264 -2.058 1.00 95.31 92 LEU A C 1
ATOM 704 O O . LEU A 1 92 ? -7.231 -1.049 -1.517 1.00 95.31 92 LEU A O 1
ATOM 708 N N . LEU A 1 93 ? -7.725 0.393 -3.176 1.00 95.94 93 LEU A N 1
ATOM 709 C CA . LEU A 1 93 ? -6.398 0.468 -3.769 1.00 95.94 93 LEU A CA 1
ATOM 710 C C . LEU A 1 93 ? -5.808 1.843 -3.440 1.00 95.94 93 LEU A C 1
ATOM 712 O O . LEU A 1 93 ? -6.448 2.860 -3.699 1.00 95.94 93 LEU A O 1
ATOM 716 N N . ILE A 1 94 ? -4.603 1.866 -2.877 1.00 96.06 94 ILE A N 1
ATOM 717 C CA . ILE A 1 94 ? -3.814 3.078 -2.642 1.00 96.06 94 ILE A CA 1
ATOM 718 C C . ILE A 1 94 ? -2.583 2.993 -3.543 1.00 96.06 94 ILE A C 1
ATOM 720 O O . ILE A 1 94 ? -1.814 2.040 -3.435 1.00 96.06 94 ILE A O 1
ATOM 724 N N . LEU A 1 95 ? -2.412 3.985 -4.418 1.00 94.56 95 LEU A N 1
ATOM 725 C CA . LEU A 1 95 ? -1.270 4.106 -5.322 1.00 94.56 95 LEU A CA 1
ATOM 726 C C . LEU A 1 95 ? -0.520 5.396 -5.009 1.00 94.56 95 LEU A C 1
ATOM 728 O O . LEU A 1 95 ? -1.079 6.479 -5.167 1.00 94.56 95 LEU A O 1
ATOM 732 N N . LEU A 1 96 ? 0.726 5.272 -4.552 1.00 93.94 96 LEU A N 1
ATOM 733 C CA . LEU A 1 96 ? 1.640 6.400 -4.340 1.00 93.94 96 LEU A CA 1
ATOM 734 C C . LEU A 1 96 ? 2.987 6.061 -4.981 1.00 93.94 96 LEU A C 1
ATOM 736 O O . LEU A 1 96 ? 3.951 5.711 -4.293 1.00 93.94 96 LEU A O 1
ATOM 740 N N . CYS A 1 97 ? 2.989 6.128 -6.308 1.00 88.06 97 CYS A N 1
ATOM 741 C CA . CYS A 1 97 ? 4.125 5.891 -7.191 1.00 88.06 97 CYS A CA 1
ATOM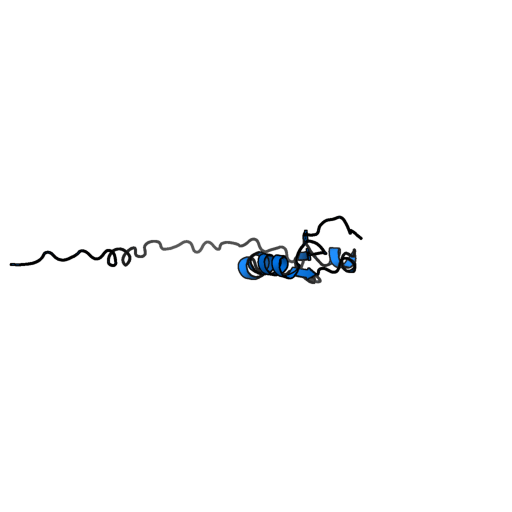 742 C C . CYS A 1 97 ? 4.124 6.964 -8.301 1.00 88.06 97 CYS A C 1
ATOM 744 O O . CYS A 1 97 ? 3.132 7.673 -8.481 1.00 88.06 97 CYS A O 1
ATOM 746 N N . ASP A 1 98 ? 5.210 7.070 -9.058 1.00 85.50 98 ASP A N 1
ATOM 747 C CA . ASP A 1 98 ? 5.452 8.049 -10.119 1.00 85.50 98 ASP A CA 1
ATOM 748 C C . ASP A 1 98 ? 4.547 7.870 -11.349 1.00 85.50 98 ASP A C 1
ATOM 750 O O . ASP A 1 98 ? 4.405 8.792 -12.150 1.00 85.50 98 ASP A O 1
ATOM 754 N N . GLY A 1 99 ? 3.926 6.698 -11.499 1.00 76.06 99 GLY A N 1
ATOM 755 C CA . GLY A 1 99 ? 3.064 6.360 -12.630 1.00 76.06 99 GLY A CA 1
ATOM 756 C C . GLY A 1 99 ? 3.805 6.233 -13.965 1.00 76.06 99 GLY A C 1
ATOM 757 O O . GLY A 1 99 ? 3.154 6.073 -14.995 1.00 76.06 99 GLY A O 1
ATOM 758 N N . LEU A 1 100 ? 5.141 6.294 -13.965 1.00 75.00 100 LEU A N 1
ATOM 759 C CA . LEU A 1 100 ? 5.969 6.123 -15.163 1.00 75.00 100 LEU A CA 1
ATOM 760 C C . LEU A 1 100 ? 6.196 4.643 -15.471 1.00 75.00 100 LEU A C 1
ATOM 762 O O . LEU A 1 100 ? 6.352 4.266 -16.632 1.00 75.00 100 LEU A O 1
ATOM 766 N N . VAL A 1 101 ? 6.192 3.808 -14.431 1.00 66.75 101 VAL A N 1
ATOM 767 C CA . VAL A 1 101 ? 6.211 2.349 -14.538 1.00 66.75 101 VAL A CA 1
ATOM 768 C C . VAL A 1 101 ? 4.894 1.829 -13.978 1.00 66.75 101 VAL A C 1
ATOM 770 O O . VAL A 1 101 ? 4.689 1.787 -12.766 1.00 66.75 101 VAL A O 1
ATOM 773 N N . PHE A 1 102 ? 3.990 1.457 -14.878 1.00 65.44 102 PHE A N 1
ATOM 774 C CA . PHE A 1 102 ? 2.715 0.829 -14.549 1.00 65.44 102 PHE A CA 1
ATOM 775 C C . PHE A 1 102 ? 2.634 -0.530 -15.264 1.00 65.44 102 PHE A C 1
ATOM 777 O O . PHE A 1 102 ? 3.094 -0.612 -16.406 1.00 65.44 102 PHE A O 1
ATOM 784 N N . PRO A 1 103 ? 2.127 -1.591 -14.610 1.00 57.44 103 PRO A N 1
ATOM 785 C CA . PRO A 1 103 ? 1.891 -2.881 -15.258 1.00 57.44 103 PRO A CA 1
ATOM 786 C C . PRO A 1 103 ? 0.779 -2.832 -16.312 1.00 57.44 103 PRO A C 1
ATOM 788 O O . PRO A 1 103 ? -0.138 -1.984 -16.189 1.00 57.44 103 PRO A O 1
#

Sequence (103 aa):
MKNPARISRRSAVRRIGSIGAASALGTILPSRPAAAAGRKSDAFALVGDRFHNFDYIRTALHRTLVKESGVSVTFTPDYTLLTRDTLKAHRLLILLCDGLVFP

Secondary structure (DSSP, 8-state):
-PPPP---GGGTTS----------------------TT-S-SEEEEE--SSS-HHHHHHHHIIIIIIIT---EEEES-GGG--HHHHHH-SEEEEES-SSS--